Protein AF-A0A1I2KN18-F1 (afdb_monomer_lite)

Structure (mmCIF, N/CA/C/O backbone):
data_AF-A0A1I2KN18-F1
#
_entry.id   AF-A0A1I2KN18-F1
#
loop_
_atom_site.group_PDB
_atom_site.id
_atom_site.type_symbol
_atom_site.label_atom_id
_atom_site.label_alt_id
_atom_site.label_comp_id
_atom_site.label_asym_id
_atom_site.label_entity_id
_atom_site.label_seq_id
_atom_site.pdbx_PDB_ins_code
_atom_site.Cartn_x
_atom_site.Cartn_y
_atom_site.Cartn_z
_atom_site.occupancy
_atom_site.B_iso_or_equiv
_atom_site.auth_seq_id
_atom_site.auth_comp_id
_atom_site.auth_asym_id
_atom_site.auth_atom_id
_atom_site.pdbx_PDB_model_num
ATOM 1 N N . MET A 1 1 ? 18.824 -5.650 -10.989 1.00 66.44 1 MET A N 1
ATOM 2 C CA . MET A 1 1 ? 17.418 -5.330 -11.307 1.00 66.44 1 MET A CA 1
ATOM 3 C C . MET A 1 1 ? 16.823 -4.688 -10.077 1.00 66.44 1 MET A C 1
ATOM 5 O O . MET A 1 1 ? 16.943 -5.266 -9.002 1.00 66.44 1 MET A O 1
ATOM 9 N N . LEU A 1 2 ? 16.280 -3.486 -10.219 1.00 77.69 2 LEU A N 1
ATOM 10 C CA . LEU A 1 2 ? 15.681 -2.729 -9.125 1.00 77.69 2 LEU A CA 1
ATOM 11 C C . LEU A 1 2 ? 14.164 -2.800 -9.263 1.00 77.69 2 LEU A C 1
ATOM 13 O O . LEU A 1 2 ? 13.632 -2.652 -10.362 1.00 77.69 2 LEU A O 1
ATOM 17 N N . ARG A 1 3 ? 13.485 -3.041 -8.143 1.00 87.31 3 ARG A N 1
ATOM 18 C CA . ARG A 1 3 ? 12.030 -2.971 -8.061 1.00 87.31 3 ARG A CA 1
ATOM 19 C C . ARG A 1 3 ? 11.650 -1.586 -7.557 1.00 87.31 3 ARG A C 1
ATOM 21 O O . ARG A 1 3 ? 12.014 -1.218 -6.443 1.00 87.31 3 ARG A O 1
ATOM 28 N N . THR A 1 4 ? 10.924 -0.839 -8.374 1.00 92.12 4 THR A N 1
ATOM 29 C CA . THR A 1 4 ? 10.467 0.512 -8.049 1.00 92.12 4 THR A CA 1
ATOM 30 C C . THR A 1 4 ? 8.991 0.461 -7.703 1.00 92.12 4 THR A C 1
ATOM 32 O O . THR A 1 4 ? 8.183 0.028 -8.521 1.00 92.12 4 THR A O 1
ATOM 35 N N . ILE A 1 5 ? 8.629 0.898 -6.497 1.00 94.94 5 ILE A N 1
ATOM 36 C CA . ILE A 1 5 ? 7.226 1.009 -6.093 1.00 94.94 5 ILE A CA 1
ATOM 37 C C . ILE A 1 5 ? 6.580 2.161 -6.863 1.00 94.94 5 ILE A C 1
ATOM 39 O O . ILE A 1 5 ? 7.062 3.290 -6.823 1.00 94.94 5 ILE A O 1
ATOM 43 N N . THR A 1 6 ? 5.472 1.868 -7.535 1.00 95.19 6 THR A N 1
ATOM 44 C CA . THR A 1 6 ? 4.681 2.832 -8.309 1.00 95.19 6 THR A CA 1
ATOM 45 C C . THR A 1 6 ? 3.325 3.122 -7.675 1.00 95.19 6 THR A C 1
ATOM 47 O O . THR A 1 6 ? 2.696 4.123 -8.007 1.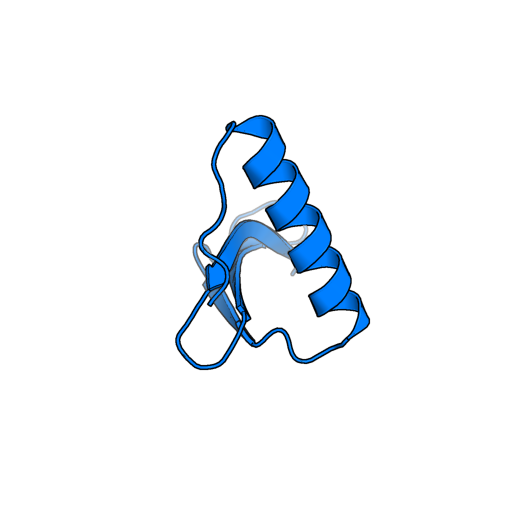00 95.19 6 THR A O 1
ATOM 50 N N . GLY A 1 7 ? 2.882 2.300 -6.720 1.00 96.19 7 GLY A N 1
ATOM 51 C CA . GLY A 1 7 ? 1.658 2.553 -5.967 1.00 96.19 7 GLY A CA 1
ATOM 52 C C . GLY A 1 7 ? 1.584 1.757 -4.673 1.00 96.19 7 GLY A C 1
ATOM 53 O O . GLY A 1 7 ? 2.071 0.629 -4.598 1.00 96.19 7 GLY A O 1
ATOM 54 N N . ILE A 1 8 ? 0.946 2.348 -3.666 1.00 96.44 8 ILE A N 1
ATOM 55 C CA . ILE A 1 8 ? 0.640 1.709 -2.386 1.00 96.44 8 ILE A CA 1
ATOM 56 C C . ILE A 1 8 ? -0.811 2.030 -2.035 1.00 96.44 8 ILE A C 1
ATOM 58 O O . ILE A 1 8 ? -1.239 3.176 -2.161 1.00 96.44 8 ILE A O 1
ATOM 62 N N . SER A 1 9 ? -1.556 1.032 -1.568 1.00 95.56 9 SER A N 1
ATOM 63 C CA . SER A 1 9 ? -2.871 1.236 -0.958 1.00 95.56 9 SER A CA 1
ATOM 64 C C . SER A 1 9 ? -2.997 0.440 0.334 1.00 95.56 9 SER A C 1
ATOM 66 O O . SER A 1 9 ? -2.612 -0.731 0.376 1.00 95.56 9 SER A O 1
ATOM 68 N N . VAL A 1 10 ? -3.593 1.059 1.350 1.00 94.31 10 VAL A N 1
ATOM 69 C CA . VAL A 1 10 ? -4.026 0.395 2.584 1.00 94.31 10 VAL A CA 1
ATOM 70 C C . VAL A 1 10 ? -5.494 0.010 2.432 1.00 94.31 10 VAL A C 1
ATOM 72 O O . VAL A 1 10 ? -6.306 0.820 1.988 1.00 94.31 10 VAL A O 1
ATOM 75 N N . LEU A 1 11 ? -5.822 -1.232 2.771 1.00 92.69 11 LEU A N 1
ATOM 76 C CA . LEU A 1 11 ? -7.171 -1.780 2.707 1.00 92.69 11 LEU A CA 1
ATOM 77 C C . LEU A 1 11 ? -7.556 -2.361 4.064 1.00 92.69 11 LEU A C 1
ATOM 79 O O . LEU A 1 11 ? -6.852 -3.232 4.581 1.00 92.69 11 LEU A O 1
ATOM 83 N N . ASN A 1 12 ? -8.707 -1.939 4.581 1.00 88.88 12 ASN A N 1
ATOM 84 C CA . ASN A 1 12 ? -9.375 -2.614 5.688 1.00 88.88 12 ASN A CA 1
ATOM 85 C C . ASN A 1 12 ? -10.182 -3.782 5.115 1.00 88.88 12 ASN A C 1
ATOM 87 O O . ASN A 1 12 ? -11.014 -3.601 4.224 1.00 88.88 12 ASN A O 1
ATOM 91 N N . VAL A 1 13 ? -9.871 -4.998 5.555 1.00 88.69 13 VAL A N 1
ATOM 92 C CA . VAL A 1 13 ? -10.520 -6.240 5.121 1.00 88.69 13 VAL A CA 1
ATOM 93 C C . VAL A 1 13 ? -10.995 -7.003 6.355 1.00 88.69 13 VAL A C 1
ATOM 95 O O . VAL A 1 13 ? -10.452 -6.798 7.432 1.00 88.69 13 VAL A O 1
ATOM 98 N N . GLY A 1 14 ? -11.957 -7.922 6.209 1.00 75.25 14 GLY A N 1
ATOM 99 C CA . GLY A 1 14 ? -12.616 -8.636 7.324 1.00 75.25 14 GLY A CA 1
ATOM 100 C C . GLY A 1 14 ? -11.745 -9.576 8.184 1.00 75.25 14 GLY A C 1
ATOM 101 O O . GLY A 1 14 ? -12.253 -10.537 8.750 1.00 75.25 14 GLY A O 1
ATOM 102 N N . GLY A 1 15 ? -10.437 -9.338 8.255 1.00 74.06 15 GLY A N 1
ATOM 103 C CA . GLY A 1 15 ? -9.469 -9.989 9.136 1.00 74.06 15 GLY A CA 1
ATOM 104 C C . GLY A 1 15 ? -8.277 -9.085 9.487 1.00 74.06 15 GLY A C 1
ATOM 105 O O . GLY A 1 15 ? -7.223 -9.597 9.860 1.00 74.06 15 GLY A O 1
ATOM 106 N N . GLY A 1 16 ? -8.405 -7.762 9.320 1.00 86.19 16 GLY A N 1
ATOM 107 C CA . GLY A 1 16 ? -7.372 -6.769 9.620 1.00 86.19 16 GLY A CA 1
ATOM 108 C C . GLY A 1 16 ? -6.984 -5.905 8.418 1.00 86.19 16 GLY A C 1
ATOM 109 O O . GLY A 1 16 ? -7.725 -5.761 7.448 1.00 86.19 16 GLY A O 1
ATOM 110 N N . LYS A 1 17 ? -5.786 -5.319 8.467 1.00 92.00 17 LYS A N 1
ATOM 111 C CA . LYS A 1 17 ? -5.298 -4.395 7.433 1.00 92.00 17 LYS A CA 1
ATOM 112 C C . LYS A 1 17 ? -4.408 -5.122 6.422 1.00 92.00 17 LYS A C 1
ATOM 114 O O . LYS A 1 17 ? -3.556 -5.928 6.804 1.00 92.00 17 LYS A O 1
ATOM 119 N N . ARG A 1 18 ? -4.567 -4.827 5.131 1.00 94.62 18 ARG A N 1
ATOM 120 C CA . ARG A 1 18 ? -3.728 -5.343 4.034 1.00 94.62 18 ARG A CA 1
ATOM 121 C C . ARG A 1 18 ? -3.092 -4.185 3.276 1.00 94.62 18 ARG A C 1
ATOM 123 O O . ARG A 1 18 ? -3.775 -3.228 2.920 1.00 94.62 18 ARG A O 1
ATOM 130 N N . ILE A 1 19 ? -1.797 -4.293 2.994 1.00 95.69 19 ILE A N 1
ATOM 131 C CA . ILE A 1 19 ? -1.098 -3.380 2.087 1.00 95.69 19 ILE A CA 1
ATOM 132 C C . ILE A 1 19 ? -1.015 -4.051 0.722 1.00 95.69 19 ILE A C 1
ATOM 134 O O . ILE A 1 19 ? -0.563 -5.193 0.616 1.00 95.69 19 ILE A O 1
ATOM 138 N N . ASN A 1 20 ? -1.427 -3.329 -0.317 1.00 96.44 20 ASN A N 1
ATOM 139 C CA . ASN A 1 20 ? -1.142 -3.693 -1.700 1.00 96.44 20 ASN A CA 1
ATOM 140 C C . ASN A 1 20 ? -0.061 -2.765 -2.244 1.00 96.44 20 ASN A C 1
ATOM 142 O O . ASN A 1 20 ? -0.133 -1.548 -2.061 1.00 96.44 20 ASN A O 1
ATOM 146 N N . VAL A 1 21 ? 0.903 -3.344 -2.948 1.00 97.06 21 VAL A N 1
ATOM 147 C CA . VAL A 1 21 ? 2.012 -2.631 -3.575 1.00 97.06 21 VAL A CA 1
ATOM 148 C C . VAL A 1 21 ? 2.003 -2.951 -5.061 1.00 97.06 21 VAL A C 1
ATOM 150 O O . VAL A 1 21 ? 1.988 -4.116 -5.453 1.00 97.06 21 VAL A O 1
ATOM 153 N N . THR A 1 22 ? 2.015 -1.914 -5.891 1.00 97.50 22 THR A N 1
ATOM 154 C CA . THR A 1 22 ? 2.308 -2.046 -7.321 1.00 97.50 22 THR A CA 1
ATOM 155 C C . THR A 1 22 ? 3.740 -1.599 -7.559 1.00 97.50 22 THR A C 1
ATOM 157 O O . THR A 1 22 ? 4.185 -0.599 -6.991 1.00 97.50 22 THR A O 1
ATOM 160 N N . SER A 1 23 ? 4.476 -2.356 -8.365 1.00 96.94 23 SER A N 1
ATOM 161 C CA . SER A 1 23 ? 5.863 -2.046 -8.690 1.00 96.94 23 SER A CA 1
ATOM 162 C C . SER A 1 23 ? 6.232 -2.448 -10.109 1.00 96.94 23 SER A C 1
ATOM 164 O O . SER A 1 23 ? 5.637 -3.360 -10.688 1.00 96.94 23 SER A O 1
ATOM 166 N N . ASP A 1 24 ? 7.256 -1.780 -10.621 1.00 95.94 24 ASP A N 1
ATOM 167 C CA . ASP A 1 24 ? 7.876 -2.061 -11.907 1.00 95.94 24 ASP A CA 1
ATOM 168 C C . ASP A 1 24 ? 9.319 -2.533 -11.690 1.00 95.94 24 ASP A C 1
ATOM 170 O O . ASP A 1 24 ? 9.963 -2.184 -10.694 1.00 95.94 24 ASP A O 1
ATOM 174 N N . ILE A 1 25 ? 9.842 -3.326 -12.625 1.00 93.56 25 ILE A N 1
ATOM 175 C CA . ILE A 1 25 ? 11.237 -3.766 -12.631 1.00 93.56 25 ILE A CA 1
ATOM 176 C C . ILE A 1 25 ? 11.981 -2.987 -13.702 1.00 93.56 25 ILE A C 1
ATOM 178 O O . ILE A 1 25 ? 11.698 -3.101 -14.899 1.00 93.56 25 ILE A O 1
ATOM 182 N N . ILE A 1 26 ? 12.970 -2.224 -13.254 1.00 92.06 26 ILE A N 1
ATOM 183 C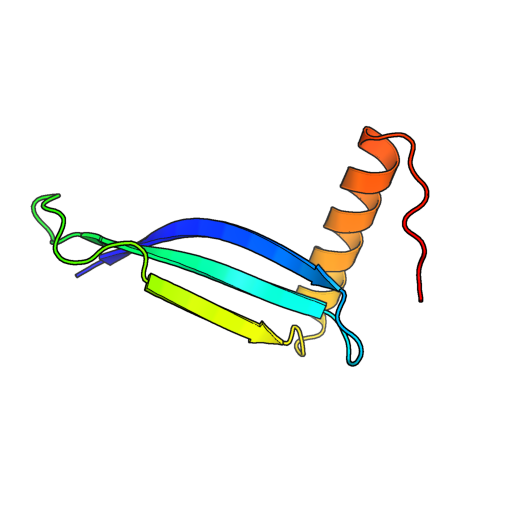 CA . ILE A 1 26 ? 13.835 -1.415 -14.104 1.00 92.06 26 ILE A CA 1
ATOM 184 C C . ILE A 1 26 ? 15.247 -2.007 -14.037 1.00 92.06 26 ILE A C 1
ATOM 186 O O . ILE A 1 26 ? 15.739 -2.403 -12.969 1.00 92.06 26 ILE A O 1
ATOM 190 N N . ASP A 1 27 ? 15.894 -2.141 -15.194 1.00 90.19 27 ASP A N 1
ATOM 191 C CA . ASP A 1 27 ? 17.293 -2.555 -15.246 1.00 90.19 27 ASP A CA 1
ATOM 192 C C . ASP A 1 27 ? 18.247 -1.416 -14.849 1.00 90.19 27 ASP A C 1
ATOM 194 O O . ASP A 1 27 ? 17.850 -0.275 -14.617 1.00 90.19 27 ASP A O 1
ATOM 198 N N . ASN A 1 28 ? 19.536 -1.730 -14.742 1.00 89.00 28 ASN A N 1
ATOM 199 C CA . ASN A 1 28 ? 20.532 -0.763 -14.277 1.00 89.00 28 ASN A CA 1
ATOM 200 C C . ASN A 1 28 ? 20.760 0.401 -15.264 1.00 89.00 28 ASN A C 1
ATOM 202 O O . ASN A 1 28 ? 21.407 1.377 -14.900 1.00 89.00 28 ASN A O 1
ATOM 206 N N . ASN A 1 29 ? 20.236 0.305 -16.489 1.00 91.75 29 ASN A N 1
ATOM 207 C CA . ASN A 1 29 ? 20.319 1.343 -17.514 1.00 91.75 29 ASN A CA 1
ATOM 208 C C . ASN A 1 29 ? 19.035 2.186 -17.583 1.00 91.75 29 ASN A C 1
ATOM 210 O O . ASN A 1 29 ? 18.895 3.009 -18.484 1.00 91.75 29 ASN A O 1
ATOM 214 N N . GLY A 1 30 ? 18.088 1.980 -16.662 1.00 87.44 30 GLY A N 1
ATOM 215 C CA . GLY A 1 30 ? 16.815 2.698 -16.650 1.00 87.44 30 GLY A CA 1
ATOM 216 C C . GLY A 1 30 ? 15.780 2.145 -17.632 1.00 87.44 30 GLY A C 1
ATOM 217 O O . GLY A 1 30 ? 14.755 2.786 -17.852 1.00 87.44 30 GLY A O 1
ATOM 218 N N . ILE A 1 31 ? 16.012 0.972 -18.231 1.00 93.56 31 ILE A N 1
ATOM 219 C CA . ILE A 1 31 ? 15.075 0.362 -19.178 1.00 93.56 31 ILE A CA 1
ATOM 220 C C . ILE A 1 31 ? 14.059 -0.486 -18.409 1.00 93.56 31 ILE A C 1
ATOM 222 O O . ILE A 1 31 ? 14.424 -1.357 -17.614 1.00 93.56 31 ILE A O 1
ATOM 226 N N . LEU A 1 32 ? 12.775 -0.255 -18.687 1.00 93.62 32 LEU A N 1
ATOM 227 C CA . LEU A 1 32 ? 11.668 -1.049 -18.158 1.00 93.62 32 LEU A CA 1
ATOM 228 C C . LEU A 1 32 ? 11.758 -2.500 -18.660 1.00 93.62 32 LEU A C 1
ATOM 230 O O . LEU A 1 32 ? 11.829 -2.738 -19.867 1.00 93.62 32 LEU A O 1
ATOM 234 N N . LYS A 1 33 ? 11.745 -3.467 -17.740 1.00 94.62 33 LYS A N 1
ATOM 235 C CA . LYS A 1 33 ? 11.736 -4.907 -18.054 1.00 94.62 33 LYS A CA 1
ATOM 236 C C . LYS A 1 33 ? 10.387 -5.548 -17.791 1.00 94.62 33 LYS A C 1
ATOM 238 O O . LYS A 1 33 ? 9.904 -6.301 -18.627 1.00 94.62 33 LYS A O 1
ATOM 243 N N . GLU A 1 34 ? 9.784 -5.221 -16.658 1.00 93.88 34 GLU A N 1
ATOM 244 C CA . GLU A 1 34 ? 8.463 -5.700 -16.263 1.00 93.88 34 GLU A CA 1
ATOM 245 C C . GLU A 1 34 ? 7.706 -4.559 -15.596 1.00 93.88 34 GLU A C 1
ATOM 247 O O . GLU A 1 34 ? 8.317 -3.685 -14.978 1.00 93.88 34 GLU A O 1
ATOM 252 N N . ASN A 1 35 ? 6.383 -4.562 -15.708 1.00 94.44 35 ASN A N 1
ATOM 253 C CA . ASN A 1 35 ? 5.542 -3.541 -15.104 1.00 94.44 35 ASN A CA 1
ATOM 254 C C . ASN A 1 35 ? 4.326 -4.140 -14.406 1.00 94.44 35 ASN A C 1
ATOM 256 O O . ASN A 1 35 ? 3.960 -5.296 -14.626 1.00 94.44 35 ASN A O 1
ATOM 260 N N . ASN A 1 36 ? 3.676 -3.315 -13.584 1.00 93.62 36 ASN A N 1
ATOM 261 C CA . ASN A 1 36 ? 2.379 -3.618 -12.985 1.00 93.62 36 ASN A CA 1
ATOM 262 C C . ASN A 1 36 ? 2.384 -4.904 -12.136 1.00 93.62 36 ASN A C 1
ATOM 264 O O . ASN A 1 36 ? 1.360 -5.589 -12.019 1.00 93.62 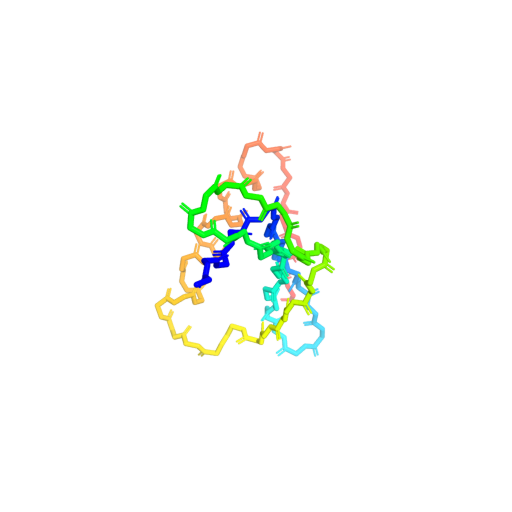36 ASN A O 1
ATOM 268 N N . HIS A 1 37 ? 3.531 -5.231 -11.535 1.00 95.12 37 HIS A N 1
ATOM 269 C CA . HIS A 1 37 ? 3.648 -6.345 -10.609 1.00 95.12 37 HIS A CA 1
ATOM 270 C C . HIS A 1 37 ? 2.938 -5.981 -9.309 1.00 95.12 37 HIS A C 1
ATOM 272 O O . HIS A 1 37 ? 3.218 -4.932 -8.723 1.00 95.12 37 HIS A O 1
ATOM 278 N N . LYS A 1 38 ? 2.014 -6.840 -8.871 1.00 95.31 38 LYS A N 1
ATOM 279 C CA . LYS A 1 38 ? 1.175 -6.597 -7.696 1.00 95.31 38 LYS A CA 1
ATOM 280 C C . LYS A 1 38 ? 1.518 -7.578 -6.594 1.00 95.31 38 LYS A C 1
ATOM 282 O O . LYS A 1 38 ? 1.224 -8.764 -6.710 1.00 95.31 38 LYS A O 1
ATOM 287 N N . ASP A 1 39 ? 2.058 -7.041 -5.515 1.00 95.44 39 ASP A N 1
ATOM 288 C CA . ASP A 1 39 ? 2.268 -7.755 -4.268 1.00 95.44 39 ASP A CA 1
ATOM 289 C C . ASP A 1 39 ? 1.260 -7.281 -3.232 1.00 95.44 39 ASP A C 1
ATOM 291 O O . ASP A 1 39 ? 0.724 -6.171 -3.293 1.00 95.44 39 ASP A O 1
ATOM 295 N N . SER A 1 40 ? 0.990 -8.133 -2.253 1.00 95.19 40 SER A N 1
ATOM 296 C CA . SER A 1 40 ? 0.154 -7.733 -1.132 1.00 95.19 40 SER A CA 1
ATOM 297 C C . SER A 1 40 ? 0.382 -8.617 0.077 1.00 95.19 40 SER A C 1
ATOM 299 O O . SER A 1 40 ? 0.677 -9.804 -0.058 1.00 95.19 40 SER A O 1
ATOM 301 N N . PHE A 1 41 ? 0.218 -8.038 1.257 1.00 95.12 41 PHE A N 1
ATOM 302 C CA . PHE A 1 41 ? 0.453 -8.736 2.511 1.00 95.12 41 PHE A CA 1
ATOM 303 C C . PHE A 1 41 ? -0.396 -8.149 3.636 1.00 95.12 41 PHE A C 1
ATOM 305 O O . PHE A 1 41 ? -0.778 -6.976 3.612 1.00 95.12 41 PHE A O 1
ATOM 312 N N . PHE A 1 42 ? -0.707 -8.990 4.620 1.00 94.88 42 PHE A N 1
ATOM 313 C CA . PHE A 1 42 ? -1.364 -8.553 5.845 1.00 94.88 42 PHE A CA 1
ATOM 314 C C . PHE A 1 42 ? -0.380 -7.797 6.729 1.00 94.88 42 PHE A C 1
ATOM 316 O O . PHE A 1 42 ? 0.765 -8.216 6.910 1.00 94.88 42 PHE A O 1
ATOM 323 N N . VAL A 1 43 ? -0.848 -6.703 7.319 1.00 94.50 43 VAL A N 1
ATOM 324 C CA . VAL A 1 43 ? -0.081 -5.929 8.290 1.00 94.50 43 VAL A CA 1
ATOM 325 C C . VAL A 1 43 ? -0.166 -6.651 9.631 1.00 94.50 43 VAL A C 1
ATOM 327 O O . VAL A 1 43 ? -1.096 -6.447 10.408 1.00 94.50 43 VAL A O 1
ATOM 330 N N . ILE A 1 44 ? 0.772 -7.566 9.871 1.00 92.00 44 ILE A N 1
ATOM 331 C CA . ILE A 1 44 ? 0.838 -8.363 11.107 1.00 92.00 44 ILE A CA 1
ATOM 332 C C . ILE A 1 44 ? 1.815 -7.781 12.129 1.00 92.00 44 ILE A C 1
ATOM 334 O O . ILE A 1 44 ? 1.567 -7.898 13.329 1.00 92.00 44 ILE A O 1
ATOM 338 N N . ASP A 1 45 ? 2.874 -7.131 11.647 1.00 93.50 45 ASP A N 1
ATOM 339 C CA . ASP A 1 45 ? 3.904 -6.493 12.462 1.00 93.50 45 ASP A CA 1
ATOM 340 C C . ASP A 1 45 ? 3.355 -5.280 13.227 1.00 93.50 45 ASP A C 1
ATOM 342 O O . ASP A 1 45 ? 2.588 -4.484 12.681 1.00 93.50 45 ASP A O 1
ATOM 346 N N . GLN A 1 46 ? 3.737 -5.144 14.498 1.00 92.69 46 GLN A N 1
ATOM 347 C CA . GLN A 1 46 ? 3.143 -4.155 15.396 1.00 92.69 46 GLN A CA 1
ATOM 348 C C . GLN A 1 46 ? 3.569 -2.719 15.068 1.00 92.69 46 GLN A C 1
ATOM 350 O O . GLN A 1 46 ? 2.740 -1.808 15.153 1.00 92.69 46 GLN A O 1
ATOM 355 N N . ASP A 1 47 ? 4.828 -2.504 14.683 1.00 95.56 47 ASP A N 1
ATOM 356 C CA . ASP A 1 47 ? 5.307 -1.169 14.310 1.00 95.56 47 ASP A CA 1
ATOM 357 C C . ASP A 1 47 ? 4.599 -0.7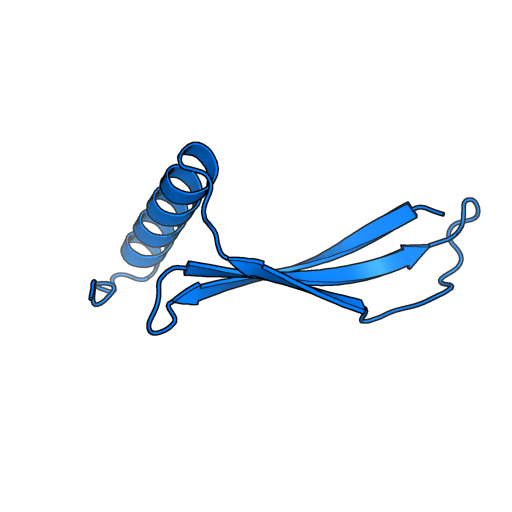01 13.036 1.00 95.56 47 ASP A C 1
ATOM 359 O O . ASP A 1 47 ? 4.003 0.378 12.993 1.00 95.56 47 ASP A O 1
ATOM 363 N N . MET A 1 48 ? 4.518 -1.579 12.032 1.00 94.50 48 MET A N 1
ATOM 364 C CA . MET A 1 48 ? 3.806 -1.273 10.797 1.00 94.50 48 MET A CA 1
ATOM 365 C C . MET A 1 48 ? 2.306 -1.031 11.014 1.00 94.50 48 MET A C 1
ATOM 367 O O . MET A 1 48 ? 1.763 -0.095 10.428 1.00 94.50 48 MET A O 1
ATOM 371 N N . LYS A 1 49 ? 1.630 -1.812 11.873 1.00 92.50 49 LYS A N 1
ATOM 372 C CA . LYS A 1 49 ? 0.224 -1.554 12.250 1.00 92.50 49 LYS A CA 1
ATOM 373 C C . LYS A 1 49 ? 0.046 -0.144 12.798 1.00 92.50 49 LYS A C 1
ATOM 375 O O . LYS A 1 49 ? -0.820 0.584 12.321 1.00 92.50 49 LYS A O 1
ATOM 380 N N . THR A 1 50 ? 0.910 0.241 13.736 1.00 94.69 50 THR A N 1
ATOM 381 C CA . THR A 1 50 ? 0.878 1.563 14.373 1.00 94.69 50 THR A CA 1
ATOM 382 C C . THR A 1 50 ? 1.024 2.671 13.327 1.00 94.69 50 THR A C 1
ATOM 384 O O . THR A 1 50 ? 0.236 3.611 13.299 1.00 94.69 50 THR A O 1
ATOM 387 N N . LYS A 1 51 ? 1.972 2.532 12.393 1.00 96.00 51 LYS A N 1
ATOM 388 C CA . LYS A 1 51 ? 2.187 3.519 11.321 1.00 96.00 51 LYS A CA 1
ATOM 389 C C . LYS A 1 51 ? 1.014 3.621 10.350 1.00 96.00 51 LYS A C 1
ATOM 391 O O . LYS A 1 51 ? 0.699 4.711 9.877 1.00 96.00 51 LYS A O 1
ATOM 396 N N . VAL A 1 52 ? 0.365 2.500 10.047 1.00 93.88 52 VAL A N 1
ATOM 397 C CA . VAL A 1 52 ? -0.829 2.488 9.195 1.00 93.88 52 VAL A CA 1
ATOM 398 C C . VAL A 1 52 ? -1.999 3.189 9.888 1.00 93.88 52 VAL A C 1
ATOM 400 O O . VAL A 1 52 ? -2.673 3.998 9.259 1.00 93.88 52 VAL A O 1
ATOM 403 N N . GLU A 1 53 ? -2.206 2.947 11.179 1.00 91.88 53 GLU A N 1
ATOM 404 C CA . GLU A 1 53 ? -3.260 3.605 11.964 1.00 91.88 53 GLU A CA 1
ATOM 405 C C . GLU A 1 53 ? -3.032 5.117 12.088 1.00 91.88 53 GLU A C 1
ATOM 407 O O . GLU A 1 53 ? -3.965 5.903 11.914 1.00 91.88 53 GLU A O 1
ATOM 412 N N . GLU A 1 54 ? -1.783 5.543 12.301 1.00 94.75 54 GLU A N 1
ATOM 413 C CA . GLU A 1 54 ? -1.398 6.959 12.270 1.00 94.75 54 GLU A CA 1
ATOM 414 C C . GLU A 1 54 ? -1.733 7.604 10.912 1.00 94.75 54 GLU A C 1
ATOM 416 O O . GLU A 1 54 ? -2.308 8.694 10.863 1.00 94.75 54 GLU A O 1
ATOM 421 N N . LEU A 1 55 ? -1.424 6.926 9.799 1.00 93.50 55 LEU A N 1
ATOM 422 C CA . LEU A 1 55 ? -1.754 7.402 8.453 1.00 93.50 55 LEU A CA 1
ATOM 423 C C . LEU A 1 55 ? -3.270 7.537 8.250 1.00 93.50 55 LEU A C 1
ATOM 425 O O . LEU A 1 55 ? -3.734 8.553 7.732 1.00 93.50 55 LEU A O 1
ATOM 429 N N . GLU A 1 56 ? -4.053 6.542 8.662 1.00 91.62 56 GLU A N 1
ATOM 430 C CA . GLU A 1 56 ? -5.515 6.563 8.539 1.00 91.62 56 GLU A CA 1
ATOM 431 C C . GLU A 1 56 ? -6.154 7.697 9.350 1.00 91.62 56 GLU A C 1
ATOM 433 O O . GLU A 1 56 ? -7.081 8.358 8.868 1.00 91.62 56 GLU A O 1
ATOM 438 N N . ALA A 1 57 ? -5.635 7.974 10.549 1.00 91.75 57 ALA A N 1
ATOM 439 C CA . ALA A 1 57 ? -6.073 9.102 11.366 1.00 91.75 57 ALA A CA 1
ATOM 440 C C . ALA A 1 57 ? -5.781 10.448 10.679 1.00 91.75 57 ALA A C 1
ATOM 442 O O . ALA A 1 57 ? -6.654 11.320 10.628 1.00 91.75 57 ALA A O 1
ATOM 443 N N . LEU A 1 58 ? -4.590 10.606 10.087 1.00 94.69 58 LEU A N 1
ATOM 444 C CA . LEU A 1 58 ? -4.223 11.808 9.327 1.00 94.69 58 LEU A CA 1
ATOM 445 C C . LEU A 1 58 ? -5.132 12.021 8.111 1.00 94.69 58 LEU A C 1
ATOM 447 O O . LEU A 1 58 ? -5.571 13.145 7.859 1.00 94.69 58 LEU A O 1
ATOM 451 N N . VAL A 1 59 ? -5.442 10.956 7.367 1.00 92.06 59 VAL A N 1
ATOM 452 C CA . VAL A 1 59 ? -6.353 11.012 6.212 1.00 92.06 59 VAL A CA 1
ATOM 453 C C . VAL A 1 59 ? -7.768 11.392 6.649 1.00 92.06 59 VAL A C 1
ATOM 455 O O . VAL A 1 59 ? -8.368 12.288 6.054 1.00 92.06 59 VAL A O 1
ATOM 458 N N . SER A 1 60 ? -8.275 10.773 7.717 1.00 90.75 60 SER A N 1
ATOM 459 C CA . SER A 1 60 ? -9.601 11.057 8.283 1.00 90.75 60 SER A CA 1
ATOM 460 C C . SER A 1 60 ? -9.741 12.528 8.678 1.00 90.75 60 SER A C 1
ATOM 462 O O . SER A 1 60 ? -10.669 13.214 8.245 1.00 90.75 60 SER A O 1
ATOM 464 N N . ALA A 1 61 ? -8.756 13.051 9.415 1.00 93.12 61 ALA A N 1
ATOM 465 C CA . ALA A 1 61 ? -8.709 14.456 9.805 1.00 93.12 61 ALA A CA 1
ATOM 466 C C . ALA A 1 61 ? -8.619 15.393 8.591 1.00 93.12 61 ALA A C 1
ATOM 468 O O . ALA A 1 61 ? -9.301 16.412 8.542 1.00 93.12 61 ALA A O 1
ATOM 469 N N . LYS A 1 62 ? -7.811 15.048 7.579 1.00 95.19 62 LYS A N 1
ATOM 470 C CA . LYS A 1 62 ? -7.648 15.865 6.368 1.00 95.19 62 LYS A CA 1
ATOM 471 C C . LYS A 1 62 ? -8.932 15.967 5.547 1.00 95.19 62 LYS A C 1
ATOM 473 O O . LYS A 1 62 ? -9.186 17.013 4.951 1.00 95.19 62 LYS A O 1
ATOM 478 N N . 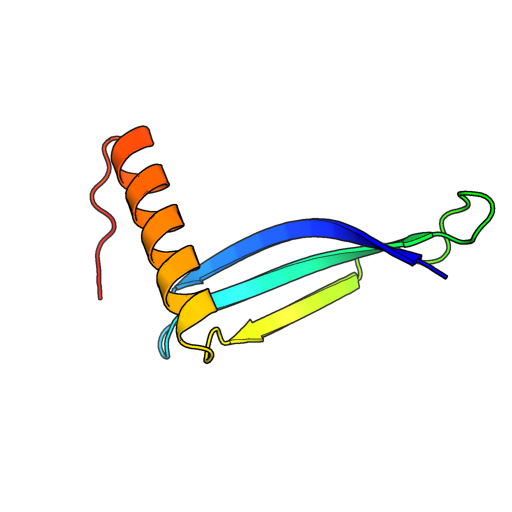LEU A 1 63 ? -9.699 14.883 5.483 1.00 93.38 63 LEU A N 1
ATOM 479 C CA . LEU A 1 63 ? -10.929 14.793 4.700 1.00 93.38 63 LEU A CA 1
ATOM 480 C C . LEU A 1 63 ? -12.183 15.164 5.507 1.00 93.38 63 LEU A C 1
ATOM 482 O O . LEU A 1 63 ? -13.267 15.197 4.932 1.00 93.38 63 LEU A O 1
ATOM 486 N N . ASN A 1 64 ? -12.047 15.477 6.803 1.00 90.56 64 ASN A N 1
ATOM 487 C CA . ASN A 1 64 ? -13.159 15.695 7.737 1.00 90.56 64 ASN A CA 1
ATOM 488 C C . ASN A 1 64 ? -14.167 14.536 7.739 1.00 90.56 64 ASN A C 1
ATOM 490 O O . ASN A 1 64 ? -15.378 14.743 7.817 1.00 90.56 64 ASN A O 1
ATOM 494 N N . VAL A 1 65 ? -13.661 13.310 7.636 1.00 84.12 65 VAL A N 1
ATOM 495 C CA . VAL A 1 65 ? -14.469 12.093 7.696 1.00 84.12 65 VAL A CA 1
ATOM 496 C C . VAL A 1 65 ? -14.100 11.312 8.941 1.00 84.12 65 VAL A C 1
ATOM 498 O O . VAL A 1 65 ? -12.943 11.283 9.356 1.00 84.12 65 VAL A O 1
ATOM 501 N N . ILE A 1 66 ? -15.094 10.669 9.541 1.00 73.81 66 ILE A N 1
ATOM 502 C CA . ILE A 1 66 ? -14.853 9.670 10.574 1.00 73.81 66 ILE A CA 1
ATOM 503 C C . ILE A 1 66 ? -14.633 8.365 9.825 1.00 73.81 66 ILE A C 1
ATOM 505 O O . ILE A 1 66 ? -15.544 7.897 9.141 1.00 73.81 66 ILE A O 1
ATOM 509 N N . ASN A 1 67 ? -13.433 7.795 9.929 1.00 64.19 67 ASN A N 1
ATOM 510 C CA . ASN A 1 67 ? -13.244 6.418 9.505 1.00 64.19 67 ASN A CA 1
ATOM 511 C C . ASN A 1 67 ? -14.165 5.554 10.375 1.00 64.19 67 ASN A C 1
ATOM 513 O O . ASN A 1 67 ? -14.042 5.619 11.602 1.00 64.19 67 ASN A O 1
ATOM 517 N N . PRO A 1 68 ? -15.098 4.786 9.790 1.00 58.25 68 PRO A N 1
ATOM 518 C CA . PRO A 1 68 ? -15.813 3.782 10.550 1.00 58.25 68 PRO A CA 1
ATOM 519 C C . PRO A 1 68 ? -14.765 2.753 10.976 1.00 58.25 68 PRO A C 1
ATOM 521 O O . PRO A 1 68 ? -14.323 1.935 10.175 1.00 58.25 68 PRO A O 1
ATOM 524 N N . ILE A 1 69 ? -14.278 2.881 12.208 1.00 60.84 69 ILE A N 1
ATOM 525 C CA . ILE A 1 69 ? -13.502 1.824 12.844 1.00 60.84 69 ILE A CA 1
ATOM 526 C C . ILE A 1 69 ? -14.484 0.670 13.075 1.00 60.84 69 ILE A C 1
ATOM 528 O O . ILE A 1 69 ? -15.617 0.916 13.496 1.00 60.84 69 ILE A O 1
ATOM 532 N N . GLU A 1 70 ? -14.039 -0.534 12.704 1.00 50.28 70 GLU A N 1
ATOM 533 C CA . GLU A 1 70 ? -14.729 -1.826 12.853 1.00 50.28 70 GLU A CA 1
ATOM 534 C C . GLU A 1 70 ? -15.387 -2.028 14.227 1.00 50.28 70 GLU A C 1
ATOM 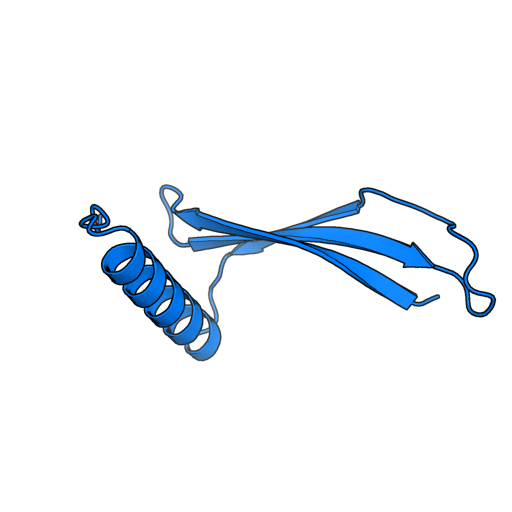536 O O . GLU A 1 70 ? -14.760 -1.674 15.255 1.00 50.28 70 GLU A O 1
#

pLDDT: mean 89.88, std 9.75, range [50.28, 97.5]

Sequence (70 aa):
MLRTITGISVLNVGGGKRINVTSDIIDNNGILKENNHKDSFFVIDQDMKTKVEELEALVSAKLNVINPIE

Foldseek 3Di:
DDKAWPDWDWDQDPPAIKIKTFTFDADPVRHTDGGRDIDMDHPPDPVSSVVVVVVVVVVCVVVVHDDPDD

Secondary structure (DSSP, 8-state):
-EEEEEEEEEEEETTEEEEEEEEEEE-TTS-EEEEEEEEEEE--SHHHHHHHHHHHHHHHHHHT------

Organism: NCBI:txid1529

Radius of gyration: 15.34 Å; chains: 1; bounding box: 36×26×35 Å